Protein AF-A0A838H2A8-F1 (afdb_monomer_lite)

Sequence (78 aa):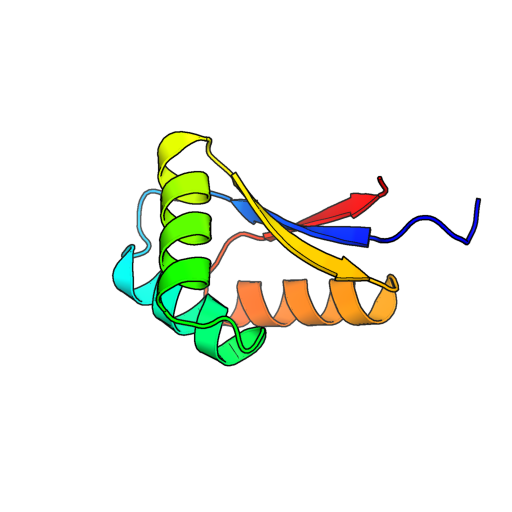
ERDRPWNVIVWNDPVTLMSYVVFVLRKLFGHDEATATRLMLQVHHEGKAVVASGPREKSEADVARLHAHGLQATLAQD

Structure (mmCIF, N/CA/C/O backbone):
data_AF-A0A838H2A8-F1
#
_entry.id   AF-A0A838H2A8-F1
#
loop_
_atom_site.group_PDB
_atom_site.id
_atom_site.type_symbol
_atom_site.label_atom_id
_atom_site.label_alt_id
_atom_site.label_comp_id
_atom_site.label_asym_id
_atom_site.label_entity_id
_atom_site.label_seq_id
_atom_site.pdbx_PDB_ins_code
_atom_site.Cartn_x
_atom_site.Cartn_y
_atom_site.Cartn_z
_atom_site.occupancy
_atom_site.B_iso_or_equiv
_atom_site.auth_seq_id
_atom_site.auth_comp_id
_atom_site.auth_asym_id
_atom_site.auth_atom_id
_atom_site.pdbx_PDB_model_num
ATOM 1 N N . GLU A 1 1 ? -7.402 8.746 24.028 1.00 51.06 1 GLU A N 1
ATOM 2 C CA . GLU A 1 1 ? -6.374 7.754 23.621 1.00 51.06 1 GLU A CA 1
ATOM 3 C C . GLU A 1 1 ? -6.908 6.620 22.733 1.00 51.06 1 GLU A C 1
ATOM 5 O O .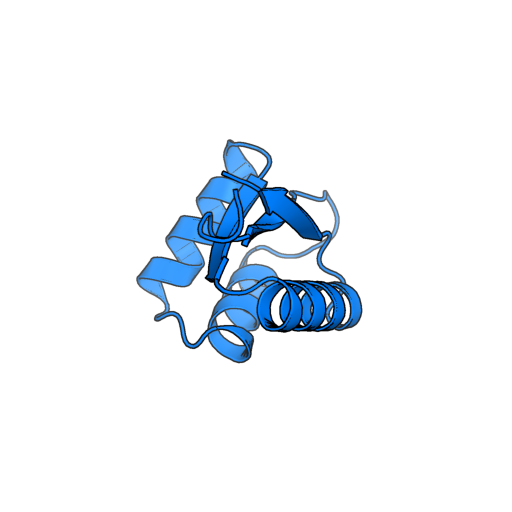 GLU A 1 1 ? -6.139 6.098 21.939 1.00 51.06 1 GLU A O 1
ATOM 10 N N . ARG A 1 2 ? -8.207 6.268 22.787 1.00 58.22 2 ARG A N 1
ATOM 11 C CA . ARG A 1 2 ? -8.824 5.235 21.922 1.00 58.22 2 ARG A CA 1
ATOM 12 C C . ARG A 1 2 ? -9.262 5.701 20.521 1.00 58.22 2 ARG A C 1
ATOM 14 O O . ARG A 1 2 ? -9.662 4.858 19.728 1.00 58.22 2 ARG A O 1
ATOM 21 N N . ASP A 1 3 ? -9.157 6.993 20.209 1.00 70.31 3 ASP A N 1
ATOM 22 C CA . ASP A 1 3 ? -9.786 7.569 19.004 1.00 70.31 3 ASP A CA 1
ATOM 23 C C . ASP A 1 3 ? -8.834 7.814 17.831 1.00 70.31 3 ASP A C 1
ATOM 25 O O . ASP A 1 3 ? -9.273 8.244 16.767 1.00 70.31 3 ASP A O 1
ATOM 29 N N . ARG A 1 4 ? -7.526 7.582 18.003 1.00 83.06 4 ARG A N 1
ATOM 30 C CA . ARG A 1 4 ? -6.579 7.837 16.914 1.00 83.06 4 ARG A CA 1
ATOM 31 C C . ARG A 1 4 ? -6.575 6.672 15.924 1.00 83.06 4 ARG A C 1
ATOM 33 O O . ARG A 1 4 ? -6.424 5.526 16.366 1.00 83.06 4 ARG A O 1
ATOM 40 N N . PRO A 1 5 ? -6.760 6.939 14.619 1.00 92.62 5 PRO A N 1
ATOM 41 C CA . PRO A 1 5 ? -6.759 5.897 13.607 1.00 92.62 5 PRO A CA 1
ATOM 42 C C . PRO A 1 5 ? -5.377 5.244 13.496 1.00 92.62 5 PRO A C 1
ATOM 44 O O . PRO A 1 5 ? -4.346 5.839 13.810 1.00 92.62 5 PRO A O 1
ATOM 47 N N . TRP A 1 6 ? -5.373 3.996 13.041 1.00 96.19 6 TRP A N 1
ATOM 48 C CA . TRP A 1 6 ? -4.170 3.235 12.738 1.00 96.19 6 TRP A CA 1
ATOM 49 C C . TRP A 1 6 ? -3.898 3.282 11.245 1.00 96.19 6 TRP A C 1
ATOM 51 O O . TRP A 1 6 ? -4.738 2.861 10.443 1.00 96.19 6 TRP A O 1
ATOM 61 N N . ASN A 1 7 ? -2.706 3.746 10.897 1.00 97.56 7 ASN A N 1
ATOM 62 C CA . ASN A 1 7 ? -2.217 3.840 9.536 1.00 97.56 7 ASN A CA 1
ATOM 63 C C . ASN A 1 7 ? -1.582 2.526 9.098 1.00 97.56 7 ASN A C 1
ATOM 65 O O . ASN A 1 7 ? -0.707 1.986 9.775 1.00 97.56 7 ASN A O 1
ATOM 69 N N . VAL A 1 8 ? -2.004 2.050 7.930 1.00 98.19 8 VAL A N 1
ATOM 70 C CA . VAL A 1 8 ? -1.384 0.947 7.200 1.00 98.19 8 VAL A CA 1
ATOM 71 C C . VAL A 1 8 ? -0.318 1.542 6.294 1.00 98.19 8 VAL A C 1
ATOM 73 O O . VAL A 1 8 ? -0.625 2.287 5.361 1.00 98.19 8 VAL A O 1
ATOM 76 N N . ILE A 1 9 ? 0.939 1.228 6.583 1.00 98.50 9 ILE A N 1
ATOM 77 C CA . ILE A 1 9 ? 2.103 1.753 5.871 1.00 98.50 9 ILE A CA 1
ATOM 78 C C . ILE A 1 9 ? 2.680 0.640 5.008 1.00 98.50 9 ILE A C 1
ATOM 80 O O . ILE A 1 9 ? 3.015 -0.415 5.539 1.00 98.50 9 ILE A O 1
ATOM 84 N N . VAL A 1 10 ? 2.829 0.882 3.706 1.00 98.38 10 VAL A N 1
ATOM 85 C CA . VAL A 1 10 ? 3.572 0.011 2.781 1.00 98.38 10 VAL A CA 1
ATOM 86 C C . VAL A 1 10 ? 4.987 0.552 2.624 1.00 98.38 10 VAL A C 1
ATOM 88 O O . VAL A 1 10 ? 5.167 1.763 2.507 1.00 98.38 10 VAL A O 1
ATOM 91 N N . TRP A 1 11 ? 5.974 -0.338 2.622 1.00 98.31 11 TRP A N 1
ATOM 92 C CA . TRP A 1 11 ? 7.397 -0.025 2.518 1.00 98.31 11 TRP A CA 1
ATOM 93 C C . TRP A 1 11 ? 7.956 -0.426 1.159 1.00 98.31 11 TRP A C 1
ATOM 95 O O . TRP A 1 11 ? 7.487 -1.382 0.545 1.00 98.31 11 TRP A O 1
ATOM 105 N N . ASN A 1 12 ? 8.972 0.306 0.711 1.00 97.19 12 ASN A N 1
ATOM 106 C CA . ASN A 1 12 ? 9.685 -0.001 -0.520 1.00 97.19 12 ASN A CA 1
ATOM 107 C C . ASN A 1 12 ? 10.551 -1.249 -0.358 1.00 97.19 12 ASN A C 1
ATOM 109 O O . ASN A 1 12 ? 11.156 -1.463 0.694 1.00 97.19 12 ASN A O 1
ATOM 113 N N . ASP A 1 13 ? 10.672 -2.015 -1.435 1.00 95.06 13 ASP A N 1
ATOM 114 C CA . ASP A 1 13 ? 11.557 -3.166 -1.534 1.00 95.06 13 ASP A CA 1
ATOM 115 C C . ASP A 1 13 ? 12.167 -3.242 -2.951 1.00 95.06 13 ASP A C 1
ATOM 117 O O . ASP A 1 13 ? 11.617 -2.665 -3.891 1.00 95.06 13 ASP A O 1
ATOM 121 N N . PRO A 1 14 ? 13.323 -3.906 -3.131 1.00 90.44 14 PRO A N 1
ATOM 122 C CA . PRO A 1 14 ? 14.022 -3.921 -4.416 1.00 90.44 14 PRO A CA 1
ATOM 123 C C . PRO A 1 14 ? 13.515 -4.986 -5.405 1.00 90.44 14 PRO A C 1
ATOM 125 O O . PRO A 1 14 ? 14.049 -5.074 -6.509 1.00 90.44 14 PRO A O 1
ATOM 128 N N . VAL A 1 15 ? 12.554 -5.831 -5.023 1.00 91.88 15 VAL A N 1
ATOM 129 C CA . VAL A 1 15 ? 12.155 -7.024 -5.790 1.00 91.88 15 VAL A CA 1
ATOM 130 C C . VAL A 1 15 ? 10.789 -6.839 -6.453 1.00 91.88 15 VAL A C 1
ATOM 132 O O . VAL A 1 15 ? 10.579 -7.296 -7.578 1.00 91.88 15 VAL A O 1
ATOM 135 N N . THR A 1 16 ? 9.852 -6.174 -5.783 1.00 95.00 16 THR A N 1
ATOM 136 C CA . THR A 1 16 ? 8.472 -6.041 -6.247 1.00 95.00 16 THR A CA 1
ATOM 137 C C . THR A 1 16 ? 8.350 -5.041 -7.396 1.00 95.00 16 THR A C 1
ATOM 139 O O . THR A 1 16 ? 8.810 -3.903 -7.330 1.00 95.00 16 THR A O 1
ATOM 142 N N . LEU A 1 17 ? 7.659 -5.439 -8.467 1.00 97.38 17 LEU A N 1
ATOM 143 C CA . LEU A 1 17 ? 7.389 -4.556 -9.602 1.00 97.38 17 LEU A CA 1
ATOM 144 C C . LEU A 1 17 ? 6.409 -3.438 -9.223 1.00 97.38 17 LEU A C 1
ATOM 146 O O . LEU A 1 17 ? 5.345 -3.700 -8.664 1.00 97.38 17 LEU A O 1
ATOM 150 N N . MET A 1 18 ? 6.693 -2.208 -9.656 1.00 97.19 18 MET A N 1
ATOM 151 C CA . MET A 1 18 ? 5.809 -1.044 -9.485 1.00 97.19 18 MET A CA 1
ATOM 152 C C . MET A 1 18 ? 4.369 -1.309 -9.947 1.00 97.19 18 MET A C 1
ATOM 154 O O . MET A 1 18 ? 3.412 -1.025 -9.229 1.00 97.19 18 MET A O 1
ATOM 158 N N . SER A 1 19 ? 4.203 -1.904 -11.132 1.00 97.62 19 SER A N 1
ATOM 159 C CA . SER A 1 19 ? 2.887 -2.248 -11.687 1.00 97.62 19 SER A CA 1
ATOM 160 C C . SER A 1 19 ? 2.126 -3.251 -10.816 1.00 97.62 19 SER A C 1
ATOM 162 O O . SER A 1 19 ? 0.902 -3.171 -10.703 1.00 97.62 19 SER A O 1
ATOM 164 N N . TYR A 1 20 ? 2.844 -4.161 -10.155 1.00 98.12 20 TYR A N 1
ATOM 165 C CA . TYR A 1 20 ? 2.255 -5.114 -9.225 1.00 98.12 20 TYR A CA 1
ATOM 166 C C . TYR A 1 20 ? 1.818 -4.435 -7.922 1.00 98.12 20 TYR A C 1
ATOM 168 O O . TYR A 1 20 ? 0.708 -4.692 -7.457 1.00 98.12 20 TYR A O 1
ATOM 176 N N . VAL A 1 21 ? 2.609 -3.495 -7.385 1.00 97.88 21 VAL A N 1
ATOM 177 C CA . VAL A 1 21 ? 2.189 -2.668 -6.238 1.00 97.88 21 VAL A CA 1
ATOM 178 C C . VAL A 1 21 ? 0.886 -1.931 -6.562 1.00 97.88 21 VAL A C 1
ATOM 180 O O . VAL A 1 21 ? -0.078 -2.034 -5.805 1.00 97.88 21 VAL A O 1
ATOM 183 N N . VAL A 1 22 ? 0.806 -1.261 -7.720 1.00 98.38 22 VAL A N 1
ATOM 184 C CA . VAL A 1 22 ? -0.418 -0.570 -8.168 1.00 98.38 22 VAL A CA 1
ATOM 185 C C . VAL A 1 22 ? -1.604 -1.535 -8.229 1.00 98.38 22 VAL A C 1
ATOM 187 O O . VAL A 1 22 ? -2.670 -1.230 -7.694 1.00 98.38 22 VAL A O 1
ATOM 190 N N . PHE A 1 23 ? -1.428 -2.715 -8.829 1.00 98.38 23 PHE A N 1
ATOM 191 C CA . PHE A 1 23 ? -2.474 -3.735 -8.897 1.00 98.38 23 PHE A CA 1
ATOM 192 C C . PHE A 1 23 ? -2.984 -4.146 -7.508 1.00 98.38 23 PHE A C 1
ATOM 194 O O . PHE A 1 23 ? -4.197 -4.178 -7.290 1.00 98.38 23 PHE A O 1
ATOM 201 N N . VAL A 1 24 ? -2.085 -4.428 -6.560 1.00 98.31 24 VAL A N 1
ATOM 202 C CA . VAL A 1 24 ? -2.482 -4.851 -5.212 1.00 98.31 24 VAL A CA 1
ATOM 203 C C . VAL A 1 24 ? -3.206 -3.727 -4.473 1.00 98.31 24 VAL A C 1
ATOM 205 O O . VAL A 1 24 ? -4.244 -3.984 -3.863 1.00 98.31 24 VAL A O 1
ATOM 208 N N . LEU A 1 25 ? -2.733 -2.481 -4.572 1.00 98.25 25 LEU A N 1
ATOM 209 C CA . LEU A 1 25 ? -3.391 -1.345 -3.922 1.00 98.25 25 LEU A CA 1
ATOM 210 C C . LEU A 1 25 ? -4.820 -1.135 -4.438 1.00 98.25 25 LEU A C 1
ATOM 212 O O . LEU A 1 25 ? -5.740 -0.943 -3.642 1.00 98.25 25 LEU A O 1
ATOM 216 N N . ARG A 1 26 ? -5.031 -1.255 -5.754 1.00 98.44 26 ARG A N 1
ATOM 217 C CA . ARG A 1 26 ? -6.374 -1.215 -6.354 1.00 98.44 26 ARG A CA 1
ATOM 218 C C . ARG A 1 26 ? -7.237 -2.376 -5.862 1.00 98.44 26 ARG A C 1
ATOM 220 O O . ARG A 1 26 ? -8.373 -2.169 -5.446 1.00 98.44 26 ARG A O 1
ATOM 227 N N . LYS A 1 27 ? -6.696 -3.598 -5.874 1.00 98.06 27 LYS A N 1
ATOM 228 C CA . LYS A 1 27 ? -7.426 -4.817 -5.500 1.00 98.06 27 LYS A CA 1
ATOM 229 C C . LYS A 1 27 ? -7.846 -4.831 -4.029 1.00 98.06 27 LYS A C 1
ATOM 231 O O . LYS A 1 27 ? -8.945 -5.286 -3.722 1.00 98.06 27 LYS A O 1
ATOM 236 N N . LEU A 1 28 ? -6.975 -4.398 -3.118 1.00 97.62 28 LEU A N 1
ATOM 237 C CA . LEU A 1 28 ? -7.222 -4.534 -1.682 1.00 97.62 28 LEU A CA 1
ATOM 238 C C . LEU A 1 28 ? -7.999 -3.365 -1.079 1.00 97.62 28 LEU A C 1
ATOM 240 O O . LEU A 1 28 ? -8.814 -3.609 -0.185 1.00 97.62 28 LEU A O 1
ATOM 244 N N . PHE A 1 29 ? -7.754 -2.145 -1.568 1.00 97.00 29 PHE A N 1
ATOM 245 C CA . PHE A 1 29 ? -8.288 -0.907 -0.993 1.00 97.00 29 PHE A CA 1
ATOM 246 C C . PHE A 1 29 ? -9.301 -0.195 -1.892 1.00 97.00 29 PHE A C 1
ATOM 248 O O . PHE A 1 29 ? -9.920 0.769 -1.455 1.00 97.00 29 PHE A O 1
ATOM 255 N N . GLY A 1 30 ? -9.494 -0.658 -3.131 1.00 96.56 30 GLY A N 1
ATOM 256 C CA . GLY A 1 30 ? -10.428 -0.038 -4.070 1.00 96.56 30 GLY A CA 1
ATOM 257 C C . GLY A 1 30 ? -9.954 1.309 -4.617 1.00 96.56 30 GLY A C 1
ATOM 258 O O . GLY A 1 30 ? -10.764 2.049 -5.168 1.00 96.56 30 GLY A O 1
ATOM 259 N N . HIS A 1 31 ? -8.663 1.634 -4.473 1.00 97.12 31 HIS A N 1
ATOM 260 C CA . HIS A 1 31 ? -8.080 2.838 -5.067 1.00 97.12 31 HIS A CA 1
ATOM 261 C C . HIS A 1 31 ? -8.264 2.827 -6.585 1.00 97.12 31 HIS A C 1
ATOM 263 O O . HIS A 1 31 ? -8.159 1.779 -7.231 1.00 97.12 31 HIS A O 1
ATOM 269 N N . ASP A 1 32 ? -8.503 4.001 -7.164 1.00 98.12 32 ASP A N 1
ATOM 270 C CA . ASP A 1 32 ? -8.414 4.160 -8.609 1.00 98.12 32 ASP A CA 1
ATOM 271 C C . ASP A 1 32 ? -6.951 4.071 -9.080 1.00 98.12 32 ASP A C 1
ATOM 273 O O . ASP A 1 32 ? -6.000 4.033 -8.291 1.00 98.12 32 ASP A O 1
ATOM 277 N N . GLU A 1 33 ? -6.756 3.986 -10.394 1.00 97.56 33 GLU A N 1
ATOM 278 C CA . GLU A 1 33 ? -5.424 3.804 -10.969 1.00 97.56 33 GLU A CA 1
ATOM 279 C C . GLU A 1 33 ? -4.492 4.982 -10.679 1.00 97.56 33 GLU A C 1
ATOM 281 O O . GLU A 1 33 ? -3.323 4.774 -10.352 1.00 97.56 33 GLU A O 1
ATOM 286 N N . ALA A 1 34 ? -5.011 6.210 -10.729 1.00 98.38 34 ALA A N 1
ATOM 287 C CA . ALA A 1 34 ? -4.237 7.415 -10.460 1.00 98.38 34 ALA A CA 1
ATOM 288 C C . ALA A 1 34 ? -3.752 7.468 -9.000 1.00 98.38 34 ALA A C 1
ATOM 290 O O . ALA A 1 34 ? -2.572 7.719 -8.743 1.00 98.38 34 ALA A O 1
ATOM 291 N N . THR A 1 35 ? -4.630 7.173 -8.040 1.00 98.38 35 THR A N 1
ATOM 292 C CA . THR A 1 35 ? -4.307 7.150 -6.608 1.00 98.38 35 THR A CA 1
ATOM 293 C C . THR A 1 35 ? -3.330 6.034 -6.281 1.00 98.38 35 THR A C 1
ATOM 295 O O . THR A 1 35 ? -2.327 6.283 -5.611 1.00 98.38 35 THR A O 1
ATOM 298 N N . ALA A 1 36 ? -3.569 4.822 -6.789 1.00 98.50 36 ALA A N 1
ATO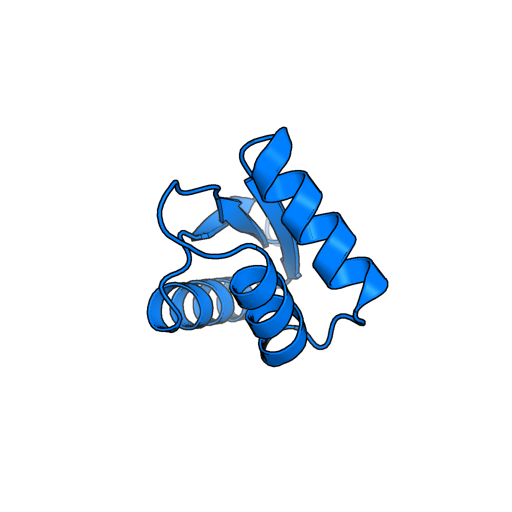M 299 C CA . ALA A 1 36 ? -2.671 3.693 -6.573 1.00 98.50 36 ALA A CA 1
ATOM 300 C C . ALA A 1 36 ? -1.279 3.946 -7.176 1.00 98.50 36 ALA A C 1
ATOM 302 O O . ALA A 1 36 ? -0.273 3.630 -6.545 1.00 98.50 36 ALA A O 1
ATOM 303 N N . THR A 1 37 ? -1.212 4.575 -8.354 1.00 98.44 37 THR A N 1
ATOM 304 C CA . THR A 1 37 ? 0.054 4.962 -8.994 1.00 98.44 37 THR A CA 1
ATOM 305 C C . THR A 1 37 ? 0.791 6.013 -8.175 1.00 98.44 37 THR A C 1
ATOM 307 O O . THR A 1 37 ? 1.986 5.867 -7.930 1.00 98.44 37 THR A O 1
ATOM 310 N N . ARG A 1 38 ? 0.091 7.040 -7.682 1.00 98.62 38 ARG A N 1
ATOM 311 C CA . ARG A 1 38 ? 0.686 8.067 -6.817 1.00 98.62 38 ARG A CA 1
ATOM 312 C C . ARG A 1 38 ? 1.238 7.475 -5.520 1.00 98.62 38 ARG A C 1
ATOM 314 O O . ARG A 1 38 ? 2.363 7.793 -5.151 1.00 98.62 38 ARG A O 1
ATOM 321 N N . LEU A 1 39 ? 0.476 6.610 -4.848 1.00 98.44 39 LEU A N 1
ATOM 322 C CA . LEU A 1 39 ? 0.922 5.934 -3.625 1.00 98.44 39 LEU A CA 1
ATOM 323 C C . LEU A 1 39 ? 2.118 5.017 -3.890 1.00 98.44 39 LEU A C 1
ATOM 325 O O . LEU A 1 39 ? 3.071 5.025 -3.121 1.00 98.44 39 LEU A O 1
ATOM 329 N N . MET A 1 40 ? 2.106 4.268 -4.993 1.00 98.19 40 MET A N 1
ATOM 330 C CA . MET A 1 40 ? 3.245 3.442 -5.394 1.00 98.19 40 MET A CA 1
ATOM 331 C C . MET A 1 40 ? 4.501 4.290 -5.642 1.00 98.19 40 MET A C 1
ATOM 333 O O . MET A 1 40 ? 5.568 3.945 -5.142 1.00 98.19 40 MET A O 1
ATOM 337 N N . LEU A 1 41 ? 4.385 5.417 -6.355 1.00 98.38 41 LEU A N 1
ATOM 338 C CA . LEU A 1 41 ? 5.515 6.327 -6.576 1.00 98.38 41 LEU A CA 1
ATOM 339 C C . LEU A 1 41 ? 6.038 6.906 -5.261 1.00 98.38 41 LEU A C 1
ATOM 341 O O . LEU A 1 41 ? 7.246 7.059 -5.098 1.00 98.38 41 LEU A O 1
ATOM 345 N N . GLN A 1 42 ? 5.142 7.189 -4.316 1.00 98.31 42 GLN A N 1
ATOM 346 C CA . GLN A 1 42 ? 5.520 7.622 -2.979 1.00 98.31 42 GLN A CA 1
ATOM 347 C C . GLN A 1 42 ? 6.314 6.533 -2.247 1.00 98.31 42 GLN A C 1
ATOM 349 O O . GLN A 1 42 ? 7.391 6.816 -1.733 1.00 98.31 42 GLN A O 1
ATOM 354 N N . VAL A 1 43 ? 5.857 5.274 -2.279 1.00 97.88 43 VAL A N 1
ATOM 355 C CA . VAL A 1 43 ? 6.632 4.139 -1.753 1.00 97.88 43 VAL A CA 1
ATOM 356 C C . VAL A 1 43 ? 8.017 4.098 -2.401 1.00 97.88 43 VAL A C 1
ATOM 358 O O . VAL A 1 43 ? 9.014 4.047 -1.689 1.00 97.88 43 VAL A O 1
ATOM 361 N N . HIS A 1 44 ? 8.098 4.185 -3.729 1.00 96.94 44 HIS A N 1
ATOM 362 C CA . HIS A 1 44 ? 9.36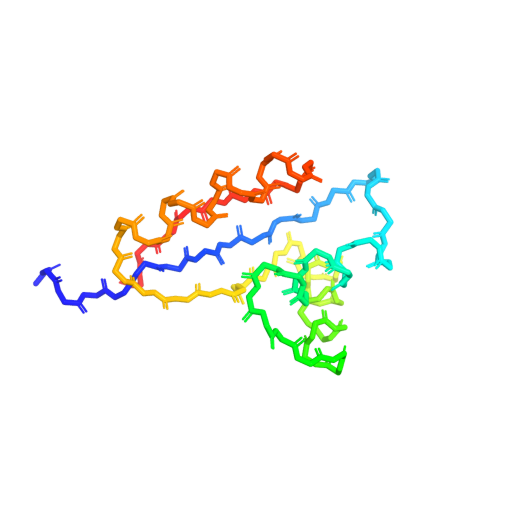3 4.067 -4.451 1.00 96.94 44 HIS A CA 1
ATOM 363 C C . HIS A 1 44 ? 10.365 5.189 -4.134 1.00 96.94 44 HIS A C 1
ATOM 365 O O . HIS A 1 44 ? 11.547 4.915 -3.933 1.00 96.94 44 HIS A O 1
ATOM 371 N N . HIS A 1 45 ? 9.909 6.444 -4.086 1.00 97.62 45 HIS A N 1
ATOM 372 C CA . HIS A 1 45 ? 10.785 7.603 -3.898 1.00 97.62 45 HIS A CA 1
ATOM 373 C C . HIS A 1 45 ? 11.041 7.948 -2.426 1.00 97.62 45 HIS A C 1
ATOM 375 O O . HIS A 1 45 ? 12.144 8.363 -2.080 1.00 97.62 45 HIS A O 1
ATOM 381 N N . GLU A 1 46 ? 10.043 7.788 -1.556 1.00 97.81 46 GLU A N 1
ATOM 382 C CA . GLU A 1 46 ? 10.110 8.182 -0.138 1.00 97.81 46 GLU A CA 1
ATOM 383 C C . GLU A 1 46 ? 10.370 6.988 0.794 1.00 97.81 46 GLU A C 1
ATOM 385 O O . GLU A 1 46 ? 10.510 7.144 2.007 1.00 97.81 46 GLU A O 1
ATOM 390 N N . GLY A 1 47 ? 10.429 5.775 0.242 1.00 97.50 47 GLY A N 1
ATOM 391 C CA . GLY A 1 47 ? 10.667 4.534 0.977 1.00 97.50 47 GLY A CA 1
ATOM 392 C C . GLY A 1 47 ? 9.419 3.948 1.643 1.00 97.50 47 GLY A C 1
ATOM 393 O O . GLY A 1 47 ? 9.466 2.800 2.091 1.00 97.50 47 GLY A O 1
ATOM 394 N N . LYS A 1 48 ? 8.310 4.698 1.716 1.00 97.94 48 LYS A N 1
ATOM 395 C CA . LYS A 1 48 ? 7.033 4.245 2.287 1.00 97.94 48 LYS A CA 1
ATOM 396 C C . LYS A 1 48 ? 5.850 5.122 1.874 1.00 97.94 48 LYS A C 1
ATOM 398 O O . LYS A 1 48 ? 6.034 6.274 1.501 1.00 97.94 48 LYS A O 1
ATOM 403 N N . ALA A 1 49 ? 4.632 4.613 2.042 1.00 98.19 49 ALA A N 1
ATOM 404 C CA . ALA A 1 49 ? 3.404 5.403 1.943 1.00 98.19 49 ALA A CA 1
ATOM 405 C C . ALA A 1 49 ? 2.311 4.867 2.877 1.00 98.19 49 ALA A C 1
ATOM 407 O O . ALA A 1 49 ? 2.213 3.658 3.096 1.00 98.19 49 ALA A O 1
ATOM 408 N N . VAL A 1 50 ? 1.461 5.760 3.393 1.00 97.94 50 VAL A N 1
ATOM 409 C CA . VAL A 1 50 ? 0.214 5.375 4.074 1.00 97.94 50 VAL A CA 1
ATOM 410 C C . VAL A 1 50 ? -0.826 5.046 3.007 1.00 97.94 50 VAL A C 1
ATOM 412 O O . VAL A 1 50 ? -1.162 5.899 2.188 1.00 97.94 50 VAL A O 1
ATOM 415 N N . VAL A 1 51 ? -1.332 3.814 3.004 1.00 97.56 51 VAL A N 1
ATOM 416 C CA . VAL A 1 51 ? -2.262 3.326 1.966 1.00 97.56 51 VAL A CA 1
ATOM 417 C C . VAL A 1 51 ? -3.706 3.215 2.450 1.00 97.56 51 VAL A C 1
ATOM 419 O O . VAL A 1 51 ? -4.623 3.204 1.627 1.00 97.56 51 VAL A O 1
ATOM 422 N N . ALA A 1 52 ? -3.903 3.152 3.769 1.00 96.81 52 ALA A N 1
ATOM 423 C CA . ALA A 1 52 ? -5.197 3.162 4.440 1.00 96.81 52 ALA A CA 1
ATOM 424 C C . ALA A 1 52 ? -5.041 3.618 5.901 1.00 96.81 52 ALA A C 1
ATOM 426 O O . ALA A 1 52 ? -3.974 3.457 6.493 1.00 96.81 52 ALA A O 1
ATOM 427 N N . SER A 1 53 ? -6.126 4.125 6.487 1.00 96.19 53 SER A N 1
ATOM 428 C CA . SER A 1 53 ? -6.208 4.531 7.894 1.00 96.19 53 SER A CA 1
ATOM 429 C C . SER A 1 53 ? -7.557 4.101 8.463 1.00 96.19 53 SER A C 1
ATOM 431 O O . SER A 1 53 ? -8.578 4.207 7.778 1.00 96.19 53 SER A O 1
ATOM 433 N N . GLY A 1 54 ? -7.598 3.616 9.704 1.00 95.12 54 GLY A N 1
ATOM 434 C CA . GLY A 1 54 ? -8.865 3.180 10.290 1.00 95.12 54 GLY A CA 1
ATOM 435 C C . GLY A 1 54 ? -8.764 2.510 11.659 1.00 95.12 54 GLY A C 1
ATOM 436 O O . GLY A 1 54 ? -7.753 2.647 12.349 1.00 95.12 54 GLY A O 1
ATOM 437 N N . PRO A 1 55 ? -9.829 1.805 12.083 1.00 95.12 55 PRO A N 1
ATOM 438 C CA . PRO A 1 55 ? -9.828 1.030 13.317 1.00 95.12 55 PRO A CA 1
ATOM 439 C C . PRO A 1 55 ? -8.737 -0.040 13.298 1.00 95.12 55 PRO A C 1
ATOM 441 O O . PRO A 1 55 ? -8.508 -0.676 12.270 1.00 95.12 55 PRO A O 1
ATOM 444 N N . ARG A 1 56 ? -8.126 -0.282 14.461 1.00 94.12 56 ARG A N 1
ATOM 445 C CA . ARG A 1 56 ? -6.987 -1.196 14.612 1.00 94.12 56 ARG A CA 1
ATOM 446 C C . ARG A 1 56 ? -7.214 -2.566 13.972 1.00 94.12 56 ARG A C 1
ATOM 448 O O . ARG A 1 56 ? -6.381 -3.001 13.192 1.00 94.12 56 ARG A O 1
ATOM 455 N N . GLU A 1 57 ? -8.346 -3.204 14.265 1.00 95.12 57 GLU A N 1
ATOM 456 C CA . GLU A 1 57 ? -8.681 -4.547 13.769 1.00 95.12 57 GLU A CA 1
ATOM 457 C C . GLU A 1 57 ? -8.693 -4.614 12.234 1.00 95.12 57 GLU A C 1
ATOM 459 O O . GLU A 1 57 ? -8.114 -5.520 11.635 1.00 95.12 57 GLU A O 1
ATOM 464 N N . LYS A 1 58 ? -9.294 -3.611 11.579 1.00 95.62 58 LYS A N 1
ATOM 465 C CA . LYS A 1 58 ? -9.317 -3.534 10.115 1.00 95.62 58 LYS A CA 1
ATOM 466 C C . LYS A 1 58 ? -7.910 -3.318 9.558 1.00 95.62 58 LYS A C 1
ATOM 468 O O . LYS A 1 58 ? -7.524 -3.996 8.610 1.00 95.62 58 LYS A O 1
ATOM 473 N N . SER A 1 59 ? -7.140 -2.416 10.163 1.00 97.12 59 SER A N 1
ATOM 474 C CA . SER A 1 59 ? -5.772 -2.136 9.730 1.00 97.12 59 SER A CA 1
ATOM 475 C C . SER A 1 59 ? -4.855 -3.362 9.900 1.00 97.12 59 SER A C 1
ATOM 477 O O . SER A 1 59 ? -4.040 -3.637 9.022 1.00 97.12 59 SER A O 1
ATOM 479 N N . GLU A 1 60 ? -5.009 -4.146 10.975 1.00 97.31 60 GLU A N 1
ATOM 480 C CA . GLU A 1 60 ? -4.297 -5.422 11.182 1.00 97.31 60 GLU A CA 1
ATOM 481 C C . GLU A 1 60 ? -4.626 -6.437 10.075 1.00 97.31 60 GLU A C 1
ATOM 483 O O . GLU A 1 60 ? -3.718 -7.039 9.494 1.00 97.31 60 GLU A O 1
ATOM 488 N N . ALA A 1 61 ? -5.908 -6.575 9.721 1.00 97.94 61 ALA A N 1
ATOM 489 C CA . ALA A 1 61 ? -6.331 -7.436 8.619 1.00 97.94 61 ALA A CA 1
ATOM 490 C C . ALA A 1 61 ? -5.760 -6.977 7.264 1.00 97.94 61 ALA A C 1
ATOM 492 O O . ALA A 1 61 ? -5.333 -7.803 6.454 1.00 97.94 61 ALA A O 1
ATOM 493 N N . ASP A 1 62 ? -5.709 -5.668 7.016 1.00 98.25 62 ASP A N 1
ATOM 494 C CA . ASP A 1 62 ? -5.147 -5.105 5.787 1.00 98.25 62 ASP A CA 1
ATOM 495 C C . ASP A 1 62 ? -3.632 -5.342 5.672 1.00 98.25 62 ASP A C 1
ATOM 497 O O . ASP A 1 62 ? -3.153 -5.691 4.590 1.00 98.25 62 ASP A O 1
ATOM 501 N N . VAL A 1 63 ? -2.881 -5.253 6.776 1.00 98.31 63 VAL A N 1
ATOM 502 C CA . VAL A 1 63 ? -1.453 -5.624 6.807 1.00 98.31 63 VAL A CA 1
ATOM 503 C C . VAL A 1 63 ? -1.257 -7.102 6.473 1.00 98.31 63 VAL A C 1
ATOM 505 O O . VAL A 1 63 ? -0.428 -7.426 5.623 1.00 98.31 63 VAL A O 1
ATOM 508 N N . ALA A 1 64 ? -2.053 -7.997 7.063 1.00 98.25 64 ALA A N 1
ATOM 509 C CA . ALA A 1 64 ? -1.966 -9.426 6.765 1.00 98.25 64 ALA A CA 1
ATOM 510 C C . ALA A 1 64 ? -2.254 -9.727 5.281 1.00 98.25 64 ALA A C 1
ATOM 512 O O . ALA A 1 64 ? -1.556 -10.529 4.655 1.00 98.25 64 ALA A O 1
ATOM 513 N N . ARG A 1 65 ? -3.246 -9.048 4.684 1.00 98.44 65 ARG A N 1
ATOM 514 C CA . ARG A 1 65 ? -3.558 -9.159 3.247 1.00 98.44 65 ARG A CA 1
ATOM 515 C C . ARG A 1 65 ? -2.404 -8.660 2.373 1.00 98.44 65 ARG A C 1
ATOM 517 O O . ARG A 1 65 ? -2.113 -9.284 1.357 1.00 98.44 65 ARG A O 1
ATOM 524 N N . LEU A 1 66 ? -1.737 -7.571 2.757 1.00 98.31 66 LEU A N 1
ATOM 525 C CA . LEU A 1 66 ? -0.562 -7.052 2.049 1.00 98.31 66 LEU A CA 1
ATOM 526 C C . LEU A 1 66 ? 0.619 -8.029 2.102 1.00 98.31 66 LEU A C 1
ATOM 528 O O . LEU A 1 66 ? 1.200 -8.323 1.056 1.00 98.31 66 LEU A O 1
ATOM 532 N N . HIS A 1 67 ? 0.916 -8.599 3.275 1.00 97.94 67 HIS A N 1
ATOM 533 C CA . HIS A 1 67 ? 1.9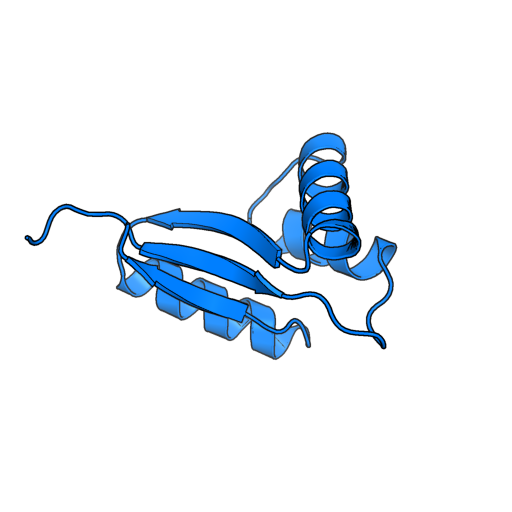61 -9.621 3.421 1.00 97.94 67 HIS A CA 1
ATOM 534 C C . HIS A 1 67 ? 1.658 -10.869 2.590 1.00 97.94 67 HIS A C 1
ATOM 536 O O . HIS A 1 67 ? 2.551 -11.392 1.930 1.00 97.94 67 HIS A O 1
ATOM 542 N N . ALA A 1 68 ? 0.398 -11.313 2.547 1.00 97.94 68 ALA A N 1
ATOM 543 C CA . ALA A 1 68 ? -0.022 -12.430 1.696 1.00 97.94 68 ALA A CA 1
ATOM 544 C C . ALA A 1 68 ? 0.181 -12.151 0.192 1.00 97.94 68 ALA A C 1
ATOM 546 O O . ALA A 1 68 ? 0.323 -13.080 -0.600 1.00 97.94 68 ALA A O 1
ATOM 547 N N . HIS A 1 69 ? 0.222 -10.875 -0.201 1.00 97.12 69 HIS A N 1
ATOM 548 C CA . HIS A 1 69 ? 0.555 -10.424 -1.551 1.00 97.12 69 HIS A CA 1
ATOM 549 C C . HIS A 1 69 ? 2.053 -10.159 -1.773 1.00 97.12 69 HIS A C 1
ATOM 551 O O . HIS A 1 69 ? 2.423 -9.778 -2.883 1.00 97.12 69 HIS A O 1
ATOM 557 N N . GLY A 1 70 ? 2.899 -10.383 -0.763 1.00 96.69 70 GLY A N 1
ATOM 558 C CA . GLY A 1 70 ? 4.349 -10.188 -0.823 1.00 96.69 70 GLY A CA 1
ATOM 559 C C . GLY A 1 70 ? 4.820 -8.756 -0.555 1.00 96.69 70 GLY A C 1
ATOM 560 O O . GLY A 1 70 ? 6.007 -8.487 -0.682 1.00 96.69 70 GLY A O 1
ATOM 561 N N . LEU A 1 71 ? 3.924 -7.836 -0.178 1.00 97.31 71 LEU A N 1
ATOM 562 C CA . LEU A 1 71 ? 4.280 -6.447 0.124 1.00 97.31 71 LEU A CA 1
ATOM 563 C C . LEU A 1 71 ? 4.652 -6.290 1.591 1.00 97.31 71 LEU A C 1
ATOM 565 O O . LEU A 1 71 ? 3.909 -6.729 2.466 1.00 97.31 71 LEU A O 1
ATOM 569 N N . GLN A 1 72 ? 5.748 -5.590 1.872 1.00 97.44 72 GLN A N 1
ATOM 570 C CA . GLN A 1 72 ? 6.128 -5.263 3.241 1.00 97.44 72 GLN A CA 1
ATOM 571 C C . GLN A 1 72 ? 5.247 -4.132 3.787 1.00 97.44 72 GLN A C 1
ATOM 573 O O . GLN A 1 72 ? 5.234 -3.025 3.252 1.00 97.44 72 GLN A O 1
ATOM 578 N N . ALA A 1 73 ? 4.528 -4.399 4.880 1.00 98.12 73 ALA A N 1
ATOM 579 C CA . ALA A 1 73 ? 3.636 -3.430 5.510 1.00 98.12 73 ALA A CA 1
ATOM 580 C C . ALA A 1 73 ? 3.682 -3.465 7.044 1.00 98.12 73 ALA A C 1
ATOM 582 O O . ALA A 1 73 ? 3.962 -4.510 7.634 1.00 98.12 73 ALA A O 1
ATOM 583 N N . THR A 1 74 ? 3.394 -2.330 7.687 1.00 98.12 74 THR A N 1
ATOM 584 C CA . THR A 1 74 ? 3.333 -2.180 9.153 1.00 98.12 74 THR A CA 1
ATOM 585 C C . THR A 1 74 ? 2.177 -1.278 9.584 1.00 98.12 74 THR A C 1
ATOM 587 O O . THR A 1 74 ? 1.626 -0.529 8.778 1.00 98.12 74 THR A O 1
ATOM 590 N N . LEU A 1 75 ? 1.859 -1.306 10.881 1.00 97.00 75 LEU A N 1
ATOM 591 C CA . LEU A 1 75 ? 0.929 -0.374 11.516 1.00 97.00 75 LEU A CA 1
ATOM 592 C C . LEU A 1 75 ? 1.664 0.735 12.263 1.00 97.00 75 LEU A C 1
ATOM 594 O O . LEU A 1 75 ? 2.675 0.480 12.913 1.00 97.00 75 LEU A O 1
ATOM 598 N N . ALA A 1 76 ? 1.110 1.941 12.221 1.00 95.44 76 ALA A N 1
ATOM 599 C CA . ALA A 1 76 ? 1.494 3.041 13.097 1.00 95.44 76 ALA A CA 1
ATOM 600 C C . ALA A 1 76 ? 0.241 3.755 13.609 1.00 95.44 76 ALA A C 1
ATOM 602 O O . ALA A 1 76 ? -0.736 3.894 12.874 1.00 95.44 76 ALA A O 1
ATOM 603 N N . GLN A 1 77 ? 0.267 4.191 14.863 1.00 89.06 77 GLN A N 1
ATOM 604 C CA . GLN A 1 77 ? -0.764 5.063 15.418 1.00 89.06 77 GLN A CA 1
ATOM 605 C C . GLN A 1 77 ? -0.360 6.519 15.149 1.00 89.06 77 GLN A C 1
ATOM 607 O O . GLN A 1 77 ? 0.799 6.861 15.388 1.00 89.06 77 GLN A O 1
ATOM 612 N N . ASP A 1 78 ? -1.286 7.333 14.632 1.00 70.94 78 ASP A N 1
ATOM 613 C CA . ASP A 1 78 ? -1.077 8.783 14.445 1.00 70.94 78 ASP A CA 1
ATOM 614 C C . ASP A 1 78 ? -0.892 9.549 15.770 1.00 70.94 78 ASP A C 1
ATOM 616 O O . ASP A 1 78 ? -1.476 9.157 16.811 1.00 70.94 78 ASP A O 1
#

Foldseek 3Di:
DQPFKKFKKWFDDDPDDLVLQLVLLCVLVVDDSVVSNVQSVCRVPVGMGGSDIGHPVVSVVSCVSCVVSVIHIDIDTD

pLDDT: mean 95.18, std 8.15, range [51.06, 98.62]

Secondary structure (DSSP, 8-state):
---PPEEEEEE--SSS-HHHHHHHHHHHH---HHHHHHHHHHHHHHSEEEEEEE-HHHHHHHHHHHHHTT--EEEEE-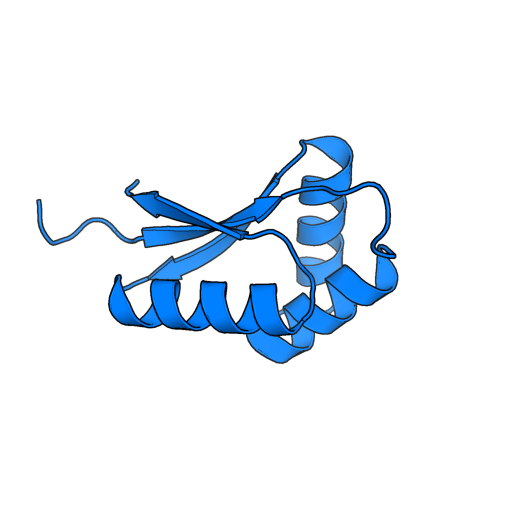

Radius of gyration: 11.85 Å; chains: 1; bounding box: 24×21×35 Å